Protein AF-A0A1F5A4J7-F1 (afdb_monomer)

Nearest PDB structures (foldseek):
  7aqq-assembly1_f  TM=6.712E-01  e=2.527E+00  Arabidopsis thaliana
  8yy0-assembly1_U  TM=4.307E-01  e=8.618E+00  Thermus thermophilus HB8

Foldseek 3Di:
DDPPPPPPDVVVVVLVVVLVVLLVVLLVVLQVCQVVVCVVVVVPPVSNVVSNVVSNVRSVVVSVVSVVVVVVVPDPPD

Secondary structure (DSSP, 8-state):
---------HHHHHHHHHHHHHHHHHHHHHHHHHHHHHHHHS-TTHHHHHHHHHHHHHHHHHHHHHHHHHHHSS----

Mean predicted aligned error: 8.89 Å

Radius of gyration: 19.27 Å; Cα contacts (8 Å, |Δi|>4): 56; chains: 1; bounding box: 49×34×57 Å

Solvent-accessible surface area (backbone atoms only — not comparable to full-atom values): 4309 Å² total; per-residue (Å²): 137,86,82,75,79,77,71,77,58,63,66,60,52,50,53,56,50,53,56,65,44,41,38,60,52,32,28,51,51,17,41,52,53,11,48,53,49,14,68,74,70,69,50,68,66,54,44,27,52,53,29,31,53,50,12,45,53,52,11,50,54,50,41,53,51,51,52,53,48,60,60,62,73,52,72,79,90,124

pLDDT: mean 83.52, std 12.37, range [44.47, 95.44]

Sequence (78 aa):
MNGKSRRPDLRRLAELSSLGLILPSSIAIGLFFGYFLDRWLGTAPWLLLIFTVLGIVSGLLSLLRALKKQMKDEPPEA

Structure (mmCIF, N/CA/C/O backbone):
data_AF-A0A1F5A4J7-F1
#
_entry.id   AF-A0A1F5A4J7-F1
#
loop_
_atom_site.group_PDB
_atom_site.id
_atom_site.type_symbol
_atom_site.label_atom_id
_atom_site.label_alt_id
_atom_site.label_comp_id
_atom_site.label_asym_id
_atom_site.label_entity_id
_atom_site.label_seq_id
_atom_site.pdbx_PDB_ins_code
_atom_site.Cartn_x
_atom_site.Cartn_y
_atom_site.Cartn_z
_atom_site.occupancy
_atom_site.B_iso_or_equiv
_atom_site.auth_seq_id
_atom_site.auth_comp_id
_atom_site.auth_asym_id
_atom_site.auth_atom_id
_atom_site.pdbx_PDB_model_num
ATOM 1 N N . MET A 1 1 ? 11.983 17.830 -42.448 1.00 46.22 1 MET A N 1
ATOM 2 C CA . MET A 1 1 ? 11.348 17.736 -41.113 1.00 46.22 1 MET A CA 1
ATOM 3 C C . MET A 1 1 ? 11.121 16.256 -40.797 1.00 46.22 1 MET A C 1
ATOM 5 O O . MET A 1 1 ? 10.120 15.707 -41.230 1.00 46.22 1 MET A O 1
ATOM 9 N N . ASN A 1 2 ? 12.063 15.574 -40.129 1.00 44.47 2 ASN A N 1
ATOM 10 C CA . ASN A 1 2 ? 11.932 14.136 -39.834 1.00 44.47 2 ASN A CA 1
ATOM 11 C C . ASN A 1 2 ? 11.270 13.918 -38.467 1.00 44.47 2 ASN A C 1
ATOM 13 O O . ASN A 1 2 ? 11.942 13.843 -37.440 1.00 44.47 2 ASN A O 1
ATOM 17 N N . GLY A 1 3 ? 9.942 13.793 -38.465 1.00 57.84 3 GLY A N 1
ATOM 18 C CA . GLY A 1 3 ? 9.167 13.337 -37.313 1.00 57.84 3 GLY A CA 1
ATOM 19 C C . GLY A 1 3 ? 9.337 11.832 -37.116 1.00 57.84 3 GLY A C 1
ATOM 20 O O . GLY A 1 3 ? 8.519 11.044 -37.579 1.00 57.84 3 GLY A O 1
ATOM 21 N N . LYS A 1 4 ? 10.415 11.410 -36.448 1.00 56.31 4 LYS A N 1
ATOM 22 C CA . LYS A 1 4 ? 10.569 10.017 -36.018 1.00 56.31 4 LYS A CA 1
ATOM 23 C C . LYS A 1 4 ? 9.572 9.761 -34.888 1.00 56.31 4 LYS A C 1
ATOM 25 O O . LYS A 1 4 ? 9.804 10.160 -33.751 1.00 56.31 4 LYS A O 1
ATOM 30 N N . SER A 1 5 ? 8.452 9.124 -35.217 1.00 62.25 5 SER A N 1
ATOM 31 C CA . SER A 1 5 ? 7.456 8.648 -34.259 1.00 62.25 5 SER A CA 1
ATOM 32 C C . SER A 1 5 ? 8.141 7.702 -33.267 1.00 62.25 5 SER A C 1
ATOM 34 O O . SER A 1 5 ? 8.400 6.540 -33.581 1.00 62.25 5 SER A O 1
ATOM 36 N N . ARG A 1 6 ? 8.489 8.201 -32.076 1.00 66.19 6 ARG A N 1
ATOM 37 C CA . ARG A 1 6 ? 8.960 7.373 -30.960 1.00 66.19 6 ARG A CA 1
ATOM 38 C C . ARG A 1 6 ? 7.772 6.540 -30.486 1.00 66.19 6 ARG A C 1
ATOM 40 O O . ARG A 1 6 ? 7.004 6.998 -29.647 1.00 66.19 6 ARG A O 1
ATOM 47 N N . ARG A 1 7 ? 7.562 5.356 -31.071 1.00 69.12 7 ARG A N 1
ATOM 48 C CA . ARG A 1 7 ? 6.566 4.418 -30.541 1.00 69.12 7 ARG A CA 1
ATOM 49 C C . ARG A 1 7 ? 6.980 4.101 -29.100 1.00 69.12 7 ARG A C 1
ATOM 51 O O . ARG A 1 7 ? 8.130 3.702 -28.910 1.00 69.12 7 ARG A O 1
ATOM 58 N N . PRO A 1 8 ? 6.119 4.355 -28.101 1.00 67.25 8 PRO A N 1
ATOM 59 C CA . PRO A 1 8 ? 6.463 4.055 -26.724 1.00 67.25 8 PRO A CA 1
ATOM 60 C C . PRO A 1 8 ? 6.742 2.557 -26.623 1.00 67.25 8 PRO A C 1
ATOM 62 O O . PRO A 1 8 ? 5.996 1.736 -27.160 1.00 67.25 8 PRO A O 1
ATOM 65 N N . ASP A 1 9 ? 7.869 2.221 -26.007 1.00 82.62 9 ASP A N 1
ATOM 66 C CA . ASP A 1 9 ? 8.327 0.847 -25.882 1.00 82.62 9 ASP A CA 1
ATOM 67 C C . ASP A 1 9 ? 7.335 0.073 -25.004 1.00 82.62 9 ASP A C 1
ATOM 69 O O . ASP A 1 9 ? 7.246 0.300 -23.795 1.00 82.62 9 ASP A O 1
ATOM 73 N N . LEU A 1 10 ? 6.549 -0.811 -25.625 1.00 84.69 10 LEU A N 1
ATOM 74 C CA . LEU A 1 10 ? 5.494 -1.583 -24.960 1.00 84.69 10 LEU A CA 1
ATOM 75 C C . LEU A 1 10 ? 6.035 -2.364 -23.754 1.00 84.69 10 LEU A C 1
ATOM 77 O O . LEU A 1 10 ? 5.313 -2.563 -22.781 1.00 84.69 10 LEU A O 1
ATOM 81 N N . ARG A 1 11 ? 7.314 -2.761 -23.790 1.00 81.00 11 ARG A N 1
ATOM 82 C CA . ARG A 1 11 ? 7.986 -3.451 -22.682 1.00 81.00 11 ARG A CA 1
ATOM 83 C C . ARG A 1 11 ? 8.138 -2.551 -21.459 1.00 81.00 11 ARG A C 1
ATOM 85 O O . ARG A 1 11 ? 7.789 -2.967 -20.361 1.00 81.00 11 ARG A O 1
ATOM 92 N N . ARG A 1 12 ? 8.555 -1.296 -21.655 1.00 81.00 12 ARG A N 1
ATOM 93 C CA . ARG A 1 12 ? 8.655 -0.304 -20.571 1.00 81.00 12 ARG A CA 1
ATOM 94 C C . ARG A 1 12 ? 7.285 0.033 -19.998 1.00 81.00 12 ARG A C 1
ATOM 96 O O . ARG A 1 12 ? 7.141 0.175 -18.791 1.00 81.00 12 ARG A O 1
ATOM 103 N N . LEU A 1 13 ? 6.264 0.115 -20.850 1.00 86.19 13 LEU A N 1
ATOM 104 C CA . LEU A 1 13 ? 4.887 0.316 -20.395 1.00 86.19 13 LEU A CA 1
ATOM 105 C C . LEU A 1 13 ? 4.390 -0.863 -19.548 1.00 86.19 13 LEU A C 1
ATOM 107 O O . LEU A 1 13 ? 3.751 -0.644 -18.521 1.00 86.19 13 LEU A O 1
ATOM 111 N N . ALA A 1 14 ? 4.705 -2.098 -19.944 1.00 86.12 14 ALA A N 1
ATOM 112 C CA . ALA A 1 14 ? 4.342 -3.296 -19.192 1.00 86.12 14 ALA A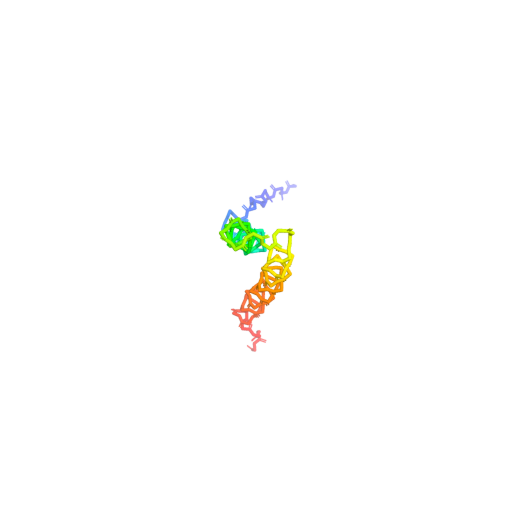 CA 1
ATOM 113 C C . ALA A 1 14 ? 5.057 -3.370 -17.831 1.00 86.12 14 ALA A C 1
ATOM 115 O O . ALA A 1 14 ? 4.423 -3.695 -16.829 1.00 86.12 14 ALA A O 1
ATOM 116 N N . GLU A 1 15 ? 6.343 -3.017 -17.770 1.00 83.75 15 GLU A N 1
ATOM 117 C CA . GLU A 1 15 ? 7.094 -2.922 -16.510 1.00 83.75 15 GLU A CA 1
ATOM 118 C C . GLU A 1 15 ? 6.543 -1.840 -15.578 1.00 83.75 15 GLU A C 1
ATOM 120 O O . GLU A 1 15 ? 6.320 -2.089 -14.397 1.00 83.75 15 GLU A O 1
ATOM 125 N N . LEU A 1 16 ? 6.251 -0.649 -16.102 1.00 85.44 16 LEU A N 1
ATOM 126 C CA . LEU A 1 16 ? 5.653 0.427 -15.307 1.00 85.44 16 LEU A CA 1
ATOM 127 C C . LEU A 1 16 ? 4.269 0.031 -14.776 1.00 85.44 16 LEU A C 1
ATOM 129 O O . LEU A 1 16 ? 3.927 0.320 -13.629 1.00 85.44 16 LEU A O 1
ATOM 133 N N . SER A 1 17 ? 3.489 -0.671 -15.598 1.00 90.38 17 SER A N 1
ATOM 134 C CA . SER A 1 17 ? 2.167 -1.163 -15.213 1.00 90.38 17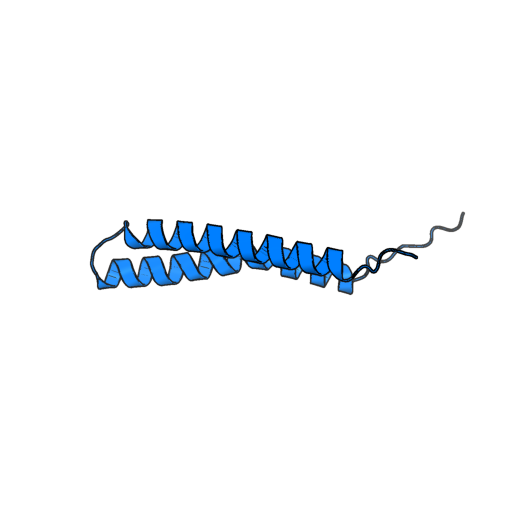 SER A CA 1
ATOM 135 C C . SER A 1 17 ? 2.257 -2.207 -14.103 1.00 90.38 17 SER A C 1
ATOM 137 O O . SER A 1 17 ? 1.495 -2.142 -13.141 1.00 90.38 17 SER A O 1
ATOM 139 N N . SER A 1 18 ? 3.198 -3.152 -14.197 1.00 87.62 18 SER A N 1
ATOM 140 C CA . SER A 1 18 ? 3.351 -4.204 -13.188 1.00 87.62 18 SER A CA 1
ATOM 141 C C . SER A 1 18 ? 3.789 -3.643 -11.835 1.00 87.62 18 SER A C 1
ATOM 143 O O . SER A 1 18 ? 3.252 -4.069 -10.816 1.00 87.62 18 SER A O 1
ATOM 145 N N . LEU A 1 19 ? 4.656 -2.623 -11.812 1.00 88.62 19 LEU A N 1
ATOM 146 C CA . LEU A 1 19 ? 5.007 -1.891 -10.589 1.00 88.62 19 LEU A CA 1
ATOM 147 C C . LEU A 1 19 ? 3.787 -1.215 -9.957 1.00 88.62 19 LEU A C 1
ATOM 149 O O . LEU A 1 19 ? 3.580 -1.324 -8.748 1.00 88.62 19 LEU A O 1
ATOM 153 N N . GLY A 1 20 ? 2.948 -0.570 -10.773 1.00 88.19 20 GLY A N 1
ATOM 154 C CA . GLY A 1 20 ? 1.710 0.061 -10.314 1.00 88.19 20 GLY A CA 1
ATOM 155 C C . GLY A 1 20 ? 0.718 -0.922 -9.685 1.00 88.19 20 GLY A C 1
ATOM 156 O O . GLY A 1 20 ? -0.053 -0.539 -8.808 1.00 88.19 20 GLY A O 1
ATOM 157 N N . LEU A 1 21 ? 0.766 -2.199 -10.076 1.00 92.81 21 LEU A N 1
ATOM 158 C CA . LEU A 1 21 ? -0.115 -3.239 -9.545 1.00 92.81 21 LEU A CA 1
ATOM 159 C C . LEU A 1 21 ? 0.335 -3.804 -8.192 1.00 92.81 21 LEU A C 1
ATOM 161 O O . LEU A 1 21 ? -0.500 -4.375 -7.492 1.00 92.81 21 LEU A O 1
ATOM 165 N N . ILE A 1 22 ? 1.596 -3.629 -7.781 1.00 90.81 22 ILE A N 1
ATOM 166 C CA . ILE A 1 22 ? 2.145 -4.211 -6.538 1.00 90.81 22 ILE A CA 1
ATOM 167 C C . ILE A 1 22 ? 1.376 -3.725 -5.302 1.00 90.81 22 ILE A C 1
ATOM 169 O O . ILE A 1 22 ? 0.942 -4.523 -4.475 1.00 90.81 22 ILE A O 1
ATOM 173 N N . LEU A 1 23 ? 1.168 -2.413 -5.187 1.00 92.44 23 LEU A N 1
ATOM 174 C CA . LEU A 1 23 ? 0.455 -1.816 -4.056 1.00 92.44 23 LEU A CA 1
ATOM 175 C C . 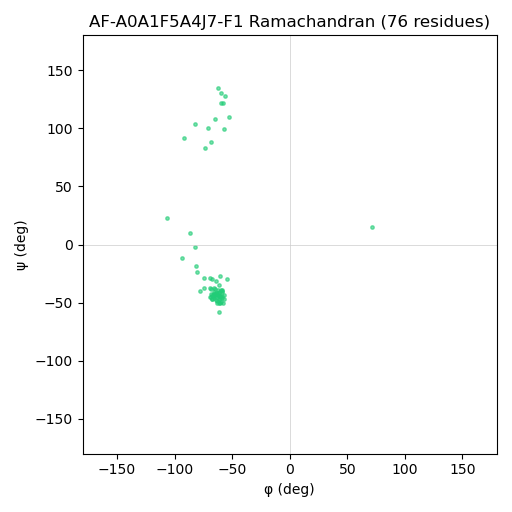LEU A 1 23 ? -1.002 -2.300 -3.934 1.00 92.44 23 LEU A C 1
ATOM 177 O O . LEU A 1 23 ? -1.352 -2.853 -2.888 1.00 92.44 23 LEU A O 1
ATOM 181 N N . PRO A 1 24 ? -1.865 -2.127 -4.956 1.00 93.25 24 PRO A N 1
ATOM 182 C CA . PRO A 1 24 ? -3.261 -2.536 -4.858 1.00 93.25 24 PRO A CA 1
ATOM 183 C C . PRO A 1 24 ? -3.422 -4.050 -4.692 1.00 93.25 24 PRO A C 1
ATOM 185 O O . PRO A 1 24 ? -4.334 -4.474 -3.986 1.00 93.25 24 PRO A O 1
ATOM 188 N N . SER A 1 25 ? -2.529 -4.871 -5.259 1.00 93.62 25 SER A N 1
ATOM 189 C CA . SER A 1 25 ? -2.572 -6.323 -5.043 1.00 93.62 25 SER A CA 1
ATOM 190 C C . SER A 1 25 ? -2.225 -6.713 -3.601 1.00 93.62 25 SER A C 1
ATOM 192 O O . SER A 1 25 ? -2.956 -7.504 -3.005 1.00 93.62 25 SER A O 1
ATOM 194 N N . SER A 1 26 ? -1.207 -6.108 -2.977 1.00 92.25 26 SER A N 1
ATOM 195 C CA . SER A 1 26 ? -0.926 -6.317 -1.546 1.00 92.25 26 SER A CA 1
ATOM 196 C C . SER A 1 26 ? -2.079 -5.878 -0.639 1.00 92.25 26 SER A C 1
ATOM 198 O O . SER A 1 26 ? -2.421 -6.590 0.308 1.00 92.25 26 SER A O 1
ATOM 200 N N . ILE A 1 27 ? -2.706 -4.734 -0.927 1.00 93.00 27 ILE A N 1
ATOM 201 C CA . ILE A 1 27 ? -3.848 -4.232 -0.148 1.00 93.00 27 ILE A CA 1
ATOM 202 C C . ILE A 1 27 ? -5.055 -5.163 -0.295 1.00 93.00 27 ILE A C 1
ATOM 204 O O . ILE A 1 27 ? -5.695 -5.484 0.704 1.00 93.00 27 ILE A O 1
ATOM 208 N N . ALA A 1 28 ? -5.342 -5.642 -1.511 1.00 94.75 28 ALA A N 1
ATOM 209 C CA . ALA A 1 28 ? -6.436 -6.576 -1.765 1.00 94.75 28 ALA A CA 1
ATOM 210 C C . ALA A 1 28 ? -6.286 -7.869 -0.950 1.00 94.75 28 ALA A C 1
ATOM 212 O O . ALA A 1 28 ? -7.259 -8.345 -0.368 1.00 94.75 28 ALA A O 1
ATOM 213 N N . ILE A 1 29 ? -5.063 -8.396 -0.848 1.00 93.69 29 ILE A N 1
ATOM 214 C CA . ILE A 1 29 ? -4.759 -9.572 -0.024 1.00 93.69 29 ILE A CA 1
ATOM 215 C C . ILE A 1 29 ? -5.000 -9.263 1.462 1.00 93.69 29 ILE A C 1
ATOM 217 O O . ILE A 1 29 ? -5.690 -10.024 2.139 1.00 93.69 29 ILE A O 1
ATOM 221 N N . GLY A 1 30 ? -4.489 -8.135 1.968 1.00 91.69 30 GLY A N 1
ATOM 222 C CA . GLY A 1 30 ? -4.695 -7.716 3.360 1.00 91.69 30 GLY A CA 1
ATOM 223 C C . GLY A 1 30 ? -6.175 -7.546 3.717 1.00 91.69 30 GLY A C 1
ATOM 224 O O . GLY A 1 30 ? -6.627 -8.059 4.736 1.00 91.69 30 GLY A O 1
ATOM 225 N N . LEU A 1 31 ? -6.952 -6.908 2.841 1.00 91.69 31 LEU A N 1
ATOM 226 C CA . LEU A 1 31 ? -8.399 -6.755 3.003 1.00 91.69 31 LEU A CA 1
ATOM 227 C C . LEU A 1 31 ? -9.132 -8.097 2.965 1.00 91.69 31 LEU A C 1
ATOM 229 O O . LEU A 1 31 ? -10.011 -8.328 3.791 1.00 91.69 31 LEU A O 1
ATOM 233 N N . PHE A 1 32 ? -8.768 -8.986 2.037 1.00 93.69 32 PHE A N 1
ATOM 234 C CA . PHE A 1 32 ? -9.389 -10.302 1.907 1.00 93.69 32 PHE A CA 1
ATOM 235 C C . PHE A 1 32 ? -9.209 -11.134 3.181 1.00 93.69 32 PHE A C 1
ATOM 237 O O . PHE A 1 32 ? -10.189 -11.623 3.745 1.00 93.69 32 PHE A O 1
ATOM 244 N N . PHE A 1 33 ? -7.973 -11.239 3.677 1.00 90.31 33 PHE A N 1
ATOM 245 C CA . PHE A 1 33 ? -7.686 -11.963 4.916 1.00 90.31 33 PHE A CA 1
ATOM 246 C C . PHE A 1 33 ? -8.278 -11.265 6.140 1.00 90.31 33 PHE A C 1
ATOM 248 O O . PHE A 1 33 ? -8.885 -11.930 6.973 1.00 90.31 33 PHE A O 1
ATOM 255 N N . GLY A 1 34 ? -8.162 -9.939 6.228 1.00 89.12 34 GLY A N 1
ATOM 256 C CA . GLY A 1 34 ? -8.716 -9.155 7.327 1.00 89.12 34 GLY A CA 1
ATOM 257 C C . GLY A 1 34 ? -10.230 -9.317 7.453 1.00 89.12 34 GLY A C 1
ATOM 258 O O . GLY A 1 34 ? -10.722 -9.594 8.541 1.00 89.12 34 GLY A O 1
ATOM 259 N N . TYR A 1 35 ? -10.956 -9.237 6.334 1.00 89.44 35 TYR A N 1
ATOM 260 C CA . TYR A 1 35 ? -12.405 -9.439 6.290 1.00 89.44 35 TYR A CA 1
ATOM 261 C C . TYR A 1 35 ? -12.812 -10.874 6.637 1.00 89.44 35 TYR A C 1
ATOM 263 O O . TYR A 1 35 ? -1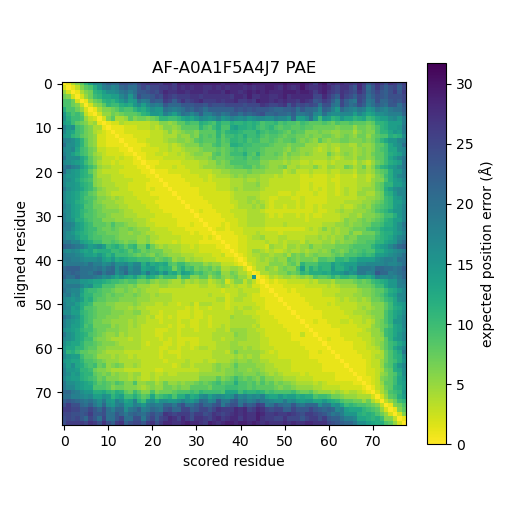3.737 -11.087 7.422 1.00 89.44 35 TYR A O 1
ATOM 271 N N . PHE A 1 36 ? -12.125 -11.865 6.061 1.00 90.56 36 PHE A N 1
ATOM 272 C CA . PHE A 1 36 ? -12.415 -13.273 6.322 1.00 90.56 36 PHE A CA 1
ATOM 273 C C . PHE A 1 36 ? -12.226 -13.615 7.804 1.00 90.56 36 PHE A C 1
ATOM 275 O O . PHE A 1 36 ? -13.081 -14.259 8.413 1.00 90.56 36 PHE A O 1
ATOM 282 N N . LEU A 1 37 ? -11.133 -13.132 8.395 1.00 87.94 37 LEU A N 1
ATOM 283 C CA . LEU A 1 37 ? -10.770 -13.423 9.773 1.00 87.94 37 LEU A CA 1
ATOM 284 C C . LEU A 1 37 ? -11.654 -12.661 10.773 1.00 87.94 37 LEU A C 1
ATOM 286 O O . LEU A 1 37 ? -12.078 -13.250 11.765 1.00 87.94 37 LEU A O 1
ATOM 290 N N . ASP A 1 38 ? -12.035 -11.414 10.472 1.00 88.00 38 ASP A N 1
ATOM 291 C CA . ASP A 1 38 ? -13.029 -10.671 11.261 1.00 88.00 38 ASP A CA 1
ATOM 292 C C . ASP A 1 38 ? -14.387 -11.375 11.297 1.00 88.00 38 ASP A C 1
ATOM 294 O O . ASP A 1 38 ? -15.052 -11.392 12.332 1.00 88.00 38 ASP A O 1
ATOM 298 N N . ARG A 1 39 ? -14.809 -11.972 10.177 1.00 85.31 39 ARG A N 1
ATOM 299 C CA . ARG A 1 39 ? -16.088 -12.686 10.092 1.00 85.31 39 ARG A CA 1
ATOM 300 C C . ARG A 1 39 ? -16.052 -14.036 10.803 1.00 85.31 39 ARG A C 1
ATOM 302 O O . ARG A 1 39 ? -17.085 -14.485 11.289 1.00 85.31 39 ARG A O 1
ATOM 309 N N . TRP A 1 40 ? -14.881 -14.664 10.872 1.00 88.81 40 TRP A N 1
ATOM 310 C CA . TRP A 1 40 ? -14.691 -15.923 11.587 1.00 88.81 40 TRP A CA 1
ATOM 311 C C . TRP A 1 40 ? -14.588 -15.730 13.106 1.00 88.81 40 TRP A C 1
ATOM 313 O O . TRP A 1 40 ? -15.173 -16.503 13.858 1.00 88.81 40 TRP A O 1
ATOM 323 N N . LEU A 1 41 ? -13.892 -14.680 13.556 1.00 86.88 41 LEU A N 1
ATOM 324 C CA . LEU A 1 41 ? -13.667 -14.392 14.980 1.00 86.88 41 LEU A CA 1
ATOM 325 C C . LEU A 1 41 ? -14.707 -13.439 15.590 1.00 86.88 41 LEU A C 1
ATOM 327 O O . LEU A 1 41 ? -14.747 -13.279 16.807 1.00 86.88 41 LEU A O 1
ATOM 331 N N . GLY A 1 42 ? -15.541 -12.797 14.769 1.00 81.06 42 GLY A N 1
ATOM 332 C CA . GLY A 1 42 ? -16.539 -11.826 15.224 1.00 81.06 42 GLY A CA 1
ATOM 333 C C . GLY A 1 42 ? -15.945 -10.497 15.707 1.00 81.06 42 GLY A C 1
ATOM 334 O O . GLY A 1 42 ? -16.640 -9.722 16.355 1.00 81.06 42 GLY A O 1
ATOM 335 N N . THR A 1 43 ? -14.677 -10.211 15.400 1.00 84.38 43 THR A N 1
ATOM 336 C CA . THR A 1 43 ? -13.934 -9.021 15.862 1.00 84.38 43 THR A CA 1
ATOM 337 C C . THR A 1 43 ? -14.124 -7.784 14.980 1.00 84.38 43 THR A C 1
ATOM 339 O O . THR A 1 43 ? -13.414 -6.789 15.152 1.00 84.38 43 THR A O 1
ATOM 342 N N . ALA A 1 44 ? -15.068 -7.829 14.035 1.00 79.75 44 ALA A N 1
ATOM 343 C CA . ALA A 1 44 ? -15.238 -6.788 13.029 1.00 79.75 44 ALA A CA 1
ATOM 344 C C . ALA A 1 44 ? -15.446 -5.393 13.646 1.00 79.75 44 ALA A C 1
ATOM 346 O O . ALA A 1 44 ? -16.341 -5.247 14.483 1.00 79.75 44 ALA A O 1
ATOM 347 N N . PRO A 1 45 ? -14.673 -4.354 13.242 1.00 82.62 45 PRO A N 1
ATOM 348 C CA . PRO A 1 45 ? -13.731 -4.286 12.107 1.00 82.62 45 PRO A CA 1
ATOM 349 C C . PRO A 1 45 ? -12.224 -4.300 12.486 1.00 82.62 45 PRO A C 1
ATOM 351 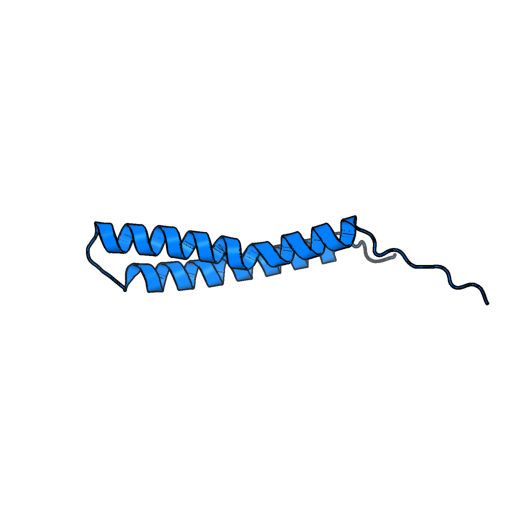O O . PRO A 1 45 ? -11.392 -3.755 11.752 1.00 82.62 45 PRO A O 1
ATOM 354 N N . TRP A 1 46 ? -11.845 -4.820 13.659 1.00 88.19 46 TRP A N 1
ATOM 355 C CA . TRP A 1 46 ? -10.490 -4.643 14.205 1.00 88.19 46 TRP A CA 1
ATOM 356 C C . TRP A 1 46 ? -9.409 -5.398 13.428 1.00 88.19 46 TRP A C 1
ATOM 358 O O . TRP A 1 46 ? -8.359 -4.820 13.127 1.00 88.19 46 TRP A O 1
ATOM 368 N N . LEU A 1 47 ? -9.642 -6.666 13.074 1.00 86.88 47 LEU A N 1
ATOM 369 C CA . LEU A 1 47 ? -8.657 -7.427 12.300 1.00 86.88 47 LEU A CA 1
ATOM 370 C C . LEU A 1 47 ? -8.550 -6.884 10.881 1.00 86.88 47 LEU A C 1
ATOM 372 O O . LEU A 1 47 ? -7.440 -6.790 10.361 1.00 86.88 47 LEU A O 1
ATOM 376 N N . LEU A 1 48 ? -9.662 -6.461 10.277 1.00 90.06 48 LEU A N 1
ATOM 377 C CA . LEU A 1 48 ? -9.634 -5.807 8.977 1.00 90.06 48 LEU A CA 1
ATOM 378 C C . LEU A 1 48 ? -8.732 -4.571 9.003 1.00 90.06 48 LEU A C 1
ATOM 380 O O . LEU A 1 48 ? -7.875 -4.446 8.132 1.00 90.06 48 LEU A O 1
ATOM 384 N N . LEU A 1 49 ? -8.852 -3.701 10.009 1.00 91.56 49 LEU A N 1
ATOM 385 C CA . LEU A 1 49 ? -7.990 -2.522 10.161 1.00 91.56 49 LEU A CA 1
ATOM 386 C C . LEU A 1 49 ? -6.505 -2.896 10.252 1.00 91.56 49 LEU A C 1
ATOM 388 O O . LEU A 1 49 ? -5.694 -2.366 9.491 1.00 91.56 49 LEU A O 1
ATOM 392 N N . ILE A 1 50 ? -6.152 -3.838 11.130 1.00 92.69 50 ILE A N 1
ATOM 393 C CA . ILE A 1 50 ? -4.759 -4.266 11.326 1.00 92.69 50 ILE A CA 1
ATOM 394 C C . ILE A 1 50 ? -4.191 -4.867 10.036 1.00 92.69 50 ILE A C 1
ATOM 396 O O . ILE A 1 50 ? -3.129 -4.448 9.574 1.00 92.69 50 ILE A O 1
ATOM 400 N N . PHE A 1 51 ? -4.903 -5.808 9.415 1.00 90.25 51 PHE A N 1
ATOM 401 C CA . PHE A 1 51 ? -4.451 -6.452 8.181 1.00 90.25 51 PHE A CA 1
ATOM 402 C C . PHE A 1 51 ? -4.417 -5.495 6.988 1.00 90.25 51 PHE A C 1
ATOM 404 O O . PHE A 1 51 ? -3.557 -5.640 6.121 1.00 90.25 51 PHE A O 1
ATOM 411 N N . THR A 1 52 ? -5.286 -4.485 6.952 1.00 91.00 52 THR A N 1
ATOM 412 C CA . THR A 1 52 ? -5.247 -3.442 5.919 1.00 91.00 52 THR A CA 1
ATOM 413 C C . THR A 1 52 ? -4.002 -2.580 6.069 1.00 91.00 52 THR A C 1
ATOM 415 O O . THR A 1 52 ? -3.284 -2.378 5.093 1.00 91.00 52 THR A O 1
ATOM 418 N N . VAL A 1 53 ? -3.689 -2.123 7.287 1.00 94.19 53 VAL A N 1
ATOM 419 C CA . VAL A 1 53 ? -2.460 -1.357 7.554 1.00 94.19 53 VAL A CA 1
ATOM 420 C C . VAL A 1 53 ? -1.228 -2.192 7.210 1.00 94.19 53 VAL A C 1
ATOM 422 O O . VAL A 1 53 ? -0.338 -1.709 6.511 1.00 94.19 53 VAL A O 1
ATOM 425 N N . LEU A 1 54 ? -1.197 -3.465 7.614 1.00 93.38 54 LEU A N 1
ATOM 426 C CA . LEU A 1 54 ? -0.117 -4.385 7.249 1.00 93.38 54 LEU A CA 1
ATOM 427 C C . LEU A 1 54 ? -0.018 -4.595 5.731 1.00 93.38 54 LEU A C 1
ATOM 429 O O . LEU A 1 54 ? 1.087 -4.605 5.192 1.00 93.38 54 LEU A O 1
ATOM 4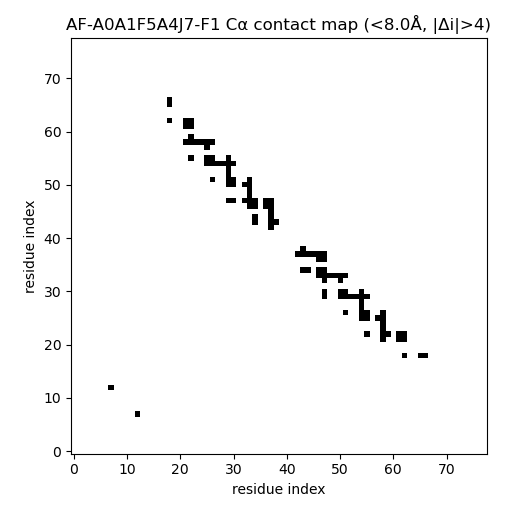33 N N . GLY A 1 55 ? -1.148 -4.715 5.031 1.00 92.25 55 GLY A N 1
ATOM 434 C CA . GLY A 1 55 ? -1.206 -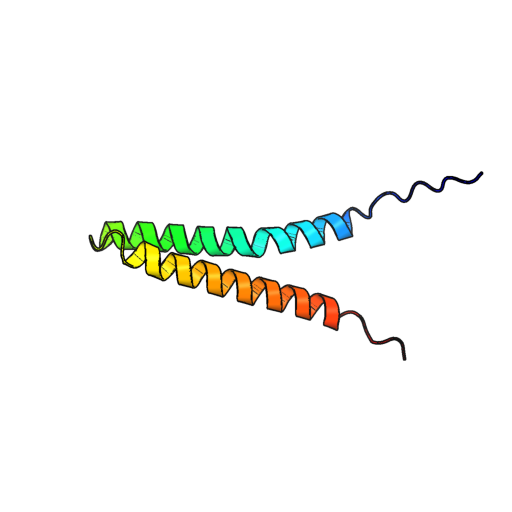4.829 3.573 1.00 92.25 55 GLY A CA 1
ATOM 435 C C . GLY A 1 55 ? -0.643 -3.595 2.866 1.00 92.25 55 GLY A C 1
ATOM 436 O O . GLY A 1 55 ? 0.156 -3.733 1.940 1.00 92.25 55 GLY A O 1
ATOM 437 N N . ILE A 1 56 ? -0.981 -2.393 3.345 1.00 93.00 56 ILE A N 1
ATOM 438 C CA . ILE A 1 56 ? -0.442 -1.123 2.832 1.00 93.00 56 ILE A CA 1
ATOM 439 C C . ILE A 1 56 ? 1.070 -1.052 3.060 1.00 93.00 56 ILE A C 1
ATOM 441 O O . ILE A 1 56 ? 1.821 -0.783 2.122 1.00 93.00 56 ILE A O 1
ATOM 445 N N . VAL A 1 57 ? 1.530 -1.325 4.285 1.00 95.44 57 VAL A N 1
ATOM 446 C CA . VAL A 1 57 ? 2.957 -1.290 4.640 1.00 95.44 57 VAL A CA 1
ATOM 447 C C . VAL A 1 57 ? 3.744 -2.296 3.797 1.00 95.44 57 VAL A C 1
ATOM 449 O O . VAL A 1 57 ? 4.758 -1.936 3.199 1.00 95.44 57 VAL A O 1
ATOM 452 N N . SER A 1 58 ? 3.249 -3.530 3.676 1.00 93.62 58 SER A N 1
ATOM 453 C CA . SER A 1 58 ? 3.859 -4.590 2.866 1.00 93.62 58 SER A CA 1
ATOM 454 C C . SER A 1 58 ? 3.924 -4.233 1.379 1.00 93.62 58 SER A C 1
ATOM 456 O O . SER A 1 58 ? 4.971 -4.398 0.742 1.00 93.62 58 SER A O 1
ATOM 458 N N . GLY A 1 59 ? 2.841 -3.678 0.829 1.00 92.00 59 GLY A N 1
ATOM 459 C CA . GLY A 1 59 ? 2.800 -3.224 -0.558 1.00 92.00 59 GLY A CA 1
ATOM 460 C C . GLY A 1 59 ? 3.786 -2.086 -0.821 1.00 92.00 59 GLY A C 1
ATOM 461 O O . GLY A 1 59 ? 4.490 -2.105 -1.830 1.00 92.00 59 GLY A O 1
ATOM 462 N N . LEU A 1 60 ? 3.897 -1.126 0.104 1.00 94.00 60 LEU A N 1
ATOM 463 C CA . LEU A 1 60 ? 4.812 0.007 -0.038 1.00 94.00 60 LEU A CA 1
ATOM 464 C C . LEU A 1 60 ? 6.272 -0.447 0.046 1.00 94.00 60 LEU A C 1
ATOM 466 O O . LEU A 1 60 ? 7.078 -0.081 -0.806 1.00 94.00 60 LEU A O 1
ATOM 470 N N . LEU A 1 61 ? 6.604 -1.308 1.011 1.00 94.12 61 LEU A N 1
ATOM 471 C CA . LEU A 1 61 ? 7.923 -1.938 1.122 1.00 94.12 61 LEU A CA 1
ATOM 472 C C . LEU A 1 61 ? 8.286 -2.718 -0.149 1.00 94.12 61 LEU A C 1
ATOM 474 O O . LEU A 1 61 ? 9.412 -2.608 -0.638 1.00 94.12 61 LEU A O 1
ATOM 478 N N . SER A 1 62 ? 7.340 -3.480 -0.702 1.00 93.06 62 SER A N 1
ATOM 479 C CA . SER A 1 62 ? 7.543 -4.264 -1.925 1.00 93.06 62 SER A CA 1
ATOM 480 C C . SER A 1 62 ? 7.765 -3.374 -3.145 1.00 93.06 62 SER A C 1
ATOM 482 O O . SER A 1 62 ? 8.691 -3.624 -3.917 1.00 93.06 62 SER A O 1
ATOM 484 N N . LEU A 1 63 ? 6.987 -2.297 -3.284 1.00 92.00 63 LEU A N 1
ATOM 485 C CA . LEU A 1 63 ? 7.154 -1.316 -4.353 1.00 92.00 63 LEU A CA 1
ATOM 486 C C . LEU A 1 63 ? 8.514 -0.615 -4.262 1.00 92.00 63 LEU A C 1
ATOM 488 O O . LEU A 1 63 ? 9.249 -0.575 -5.246 1.00 92.00 63 LEU A O 1
ATOM 492 N N . LEU A 1 64 ? 8.892 -0.119 -3.079 1.00 91.81 64 LEU A N 1
ATOM 493 C CA . LEU A 1 64 ? 10.192 0.523 -2.856 1.00 91.81 64 LEU A CA 1
ATOM 494 C C . LEU A 1 64 ? 11.353 -0.428 -3.169 1.00 91.81 64 LEU A C 1
ATOM 496 O O . LEU A 1 64 ? 12.356 -0.026 -3.759 1.00 91.81 64 LEU A O 1
ATOM 500 N N . ARG A 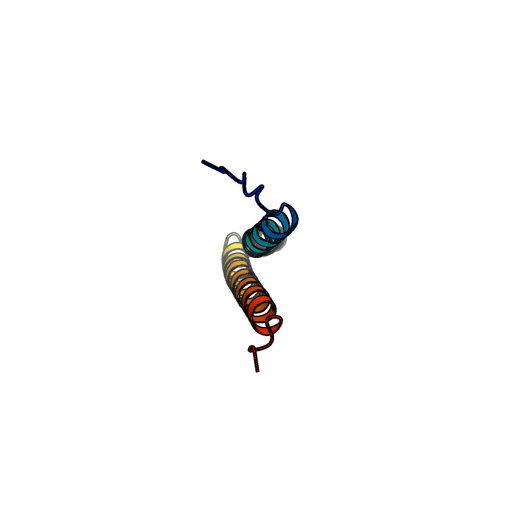1 65 ? 11.216 -1.708 -2.810 1.00 90.12 65 ARG A N 1
ATOM 501 C CA . ARG A 1 65 ? 12.217 -2.737 -3.106 1.00 90.12 65 ARG A CA 1
ATOM 502 C C . ARG A 1 65 ? 12.301 -3.045 -4.603 1.00 90.12 65 ARG A C 1
ATOM 504 O O . ARG A 1 65 ? 13.410 -3.227 -5.102 1.00 90.12 65 ARG A O 1
ATOM 511 N N . ALA A 1 66 ? 11.171 -3.070 -5.309 1.00 88.75 66 ALA A N 1
ATOM 512 C CA . ALA A 1 66 ? 11.116 -3.262 -6.757 1.00 88.75 66 ALA A CA 1
ATOM 513 C C . ALA A 1 66 ? 11.750 -2.083 -7.513 1.00 88.75 66 ALA A C 1
ATOM 515 O O . ALA A 1 66 ? 12.594 -2.300 -8.381 1.00 88.75 66 ALA A O 1
ATOM 516 N N . LEU A 1 67 ? 11.438 -0.848 -7.107 1.00 88.12 67 LEU A N 1
ATOM 517 C CA . LEU A 1 67 ? 12.045 0.369 -7.654 1.00 88.12 67 LEU A CA 1
ATOM 518 C C . LEU A 1 67 ? 13.559 0.399 -7.420 1.00 88.12 67 LEU A C 1
ATOM 520 O O . LEU A 1 67 ? 14.329 0.626 -8.349 1.00 88.12 67 LEU A O 1
ATOM 524 N N . LYS A 1 68 ? 14.008 0.096 -6.194 1.00 88.00 68 LYS A N 1
ATOM 525 C CA . LYS A 1 68 ? 15.440 0.033 -5.869 1.00 88.00 68 LYS A CA 1
ATOM 526 C C . LYS A 1 68 ? 16.174 -1.033 -6.684 1.00 88.00 68 LYS A C 1
ATOM 528 O O . LYS A 1 68 ? 17.339 -0.841 -7.015 1.00 88.00 68 LYS A O 1
ATOM 533 N N . LYS A 1 69 ? 15.518 -2.157 -6.988 1.00 84.56 69 LYS A N 1
ATOM 534 C CA . LYS A 1 69 ? 16.091 -3.202 -7.839 1.00 84.56 69 LYS A CA 1
ATOM 535 C C . LYS A 1 69 ? 16.256 -2.710 -9.279 1.00 84.56 69 LYS A C 1
ATOM 537 O O . LYS A 1 69 ? 17.351 -2.836 -9.806 1.00 84.56 69 LYS A O 1
ATOM 542 N N . GLN A 1 70 ? 15.237 -2.068 -9.855 1.00 81.44 70 GLN A N 1
ATOM 543 C CA . GLN A 1 70 ? 15.343 -1.488 -11.199 1.00 81.44 70 GLN A CA 1
ATOM 544 C C . GLN A 1 70 ? 16.460 -0.445 -11.317 1.00 81.44 70 GLN A C 1
ATOM 546 O O . GLN A 1 70 ? 17.180 -0.456 -12.305 1.00 81.44 70 GLN A O 1
ATOM 551 N N . MET A 1 71 ? 16.650 0.407 -10.305 1.00 74.44 71 MET A N 1
ATOM 552 C CA . MET A 1 71 ? 17.747 1.390 -10.304 1.00 74.44 71 MET A CA 1
ATOM 553 C C . MET A 1 71 ? 19.131 0.748 -10.152 1.00 74.44 71 MET A C 1
ATOM 555 O O . MET A 1 71 ? 20.122 1.307 -10.598 1.00 74.44 71 MET A O 1
ATOM 559 N N . LYS A 1 72 ? 19.225 -0.403 -9.475 1.00 70.44 72 LYS A N 1
ATOM 560 C CA . LYS A 1 72 ? 20.499 -1.098 -9.241 1.00 70.44 72 LYS A CA 1
ATOM 561 C C . LYS A 1 72 ? 20.947 -1.929 -10.449 1.00 70.44 72 LYS A C 1
ATOM 563 O O . LYS A 1 72 ? 22.136 -2.205 -10.574 1.00 70.44 72 LYS A O 1
ATOM 568 N N . ASP A 1 73 ? 20.006 -2.321 -11.303 1.00 63.81 73 ASP A N 1
ATOM 569 C CA . ASP A 1 73 ? 20.275 -3.045 -12.546 1.00 63.81 73 ASP A CA 1
ATOM 570 C C . ASP A 1 73 ? 20.684 -2.095 -13.705 1.00 63.81 73 ASP A C 1
ATOM 572 O O . ASP A 1 73 ? 21.041 -2.573 -14.780 1.00 63.81 73 ASP A O 1
ATOM 576 N N . GLU A 1 74 ? 20.708 -0.769 -13.484 1.00 60.88 74 GLU A N 1
ATOM 577 C CA . GLU A 1 74 ? 21.512 0.187 -14.267 1.00 60.88 74 GLU A CA 1
ATOM 578 C C . GLU A 1 74 ? 22.953 0.176 -13.715 1.00 60.88 74 GLU A C 1
ATOM 580 O O . GLU A 1 74 ? 23.198 0.722 -12.633 1.00 60.88 74 GLU A O 1
ATOM 585 N N . PRO A 1 75 ? 23.933 -0.463 -14.389 1.00 57.50 75 PRO A N 1
ATOM 586 C CA . PRO A 1 75 ? 25.323 -0.319 -13.987 1.00 57.50 75 PRO A CA 1
ATOM 587 C C . PRO A 1 75 ? 25.714 1.161 -14.132 1.00 57.50 75 PRO A C 1
ATOM 589 O O . PRO A 1 75 ? 25.388 1.764 -15.158 1.00 57.50 75 PRO A O 1
ATOM 592 N N . PRO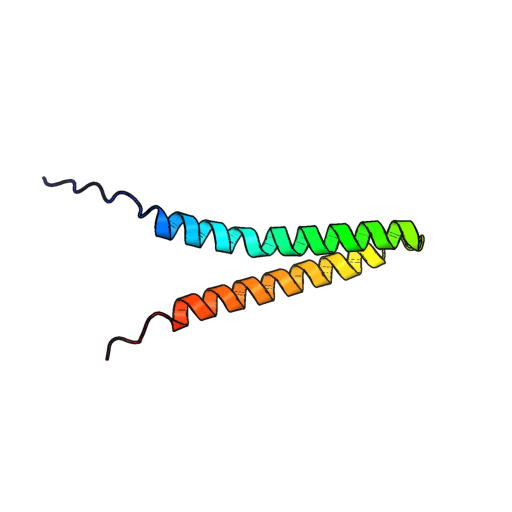 A 1 76 ? 26.395 1.765 -13.140 1.00 63.69 76 PRO A N 1
ATOM 593 C CA . PRO A 1 76 ? 26.980 3.083 -13.328 1.00 63.69 76 PRO A CA 1
ATOM 594 C C . PRO A 1 76 ? 27.931 2.983 -14.521 1.00 63.69 76 PRO A C 1
ATOM 596 O O . PRO A 1 76 ? 28.821 2.133 -14.517 1.00 63.69 76 PRO A O 1
ATOM 599 N N . GLU A 1 77 ? 27.692 3.791 -15.554 1.00 65.00 77 GLU A N 1
ATOM 600 C CA . GLU A 1 77 ? 28.626 3.952 -16.665 1.00 65.00 77 GLU A CA 1
ATOM 601 C C . GLU A 1 77 ? 30.003 4.295 -16.068 1.00 65.00 77 GLU A C 1
ATOM 603 O O . GLU A 1 77 ? 30.174 5.352 -15.457 1.00 65.00 77 GLU A O 1
ATOM 608 N N . ALA A 1 78 ? 30.937 3.345 -16.160 1.00 55.47 78 ALA A N 1
ATOM 609 C CA . ALA A 1 78 ? 32.340 3.475 -15.777 1.00 55.47 78 ALA A CA 1
ATOM 610 C C . ALA A 1 78 ? 33.200 3.501 -17.040 1.00 55.47 78 ALA A C 1
ATOM 612 O O . ALA A 1 78 ? 32.880 2.727 -17.974 1.00 55.47 78 ALA A O 1
#